Protein AF-A0A946YI35-F1 (afdb_monomer)

Nearest PDB structures (foldseek):
  1byp-assembly1_A  TM=9.015E-01  e=1.834E-10  Silene latifolia subsp. alba
  1iuz-assembly1_A  TM=8.888E-01  e=4.839E-10  Ulva pertusa
  1oow-assembly1_A  TM=8.695E-01  e=1.837E-09  Spinacia oleracea
  1bxv-assembly1_A  TM=7.968E-01  e=5.463E-10  Synechococcus elongatus PCC 7942 = FACHB-805
  5fc9-assembly1_D  TM=7.863E-01  e=1.534E-08  Nitrosopumilus maritimus SCM1

Secondary struct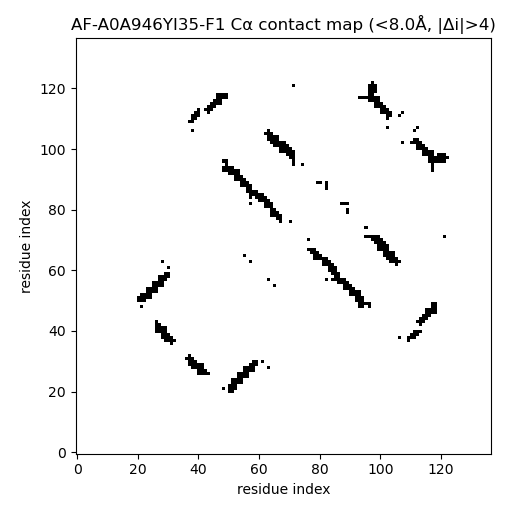ure (DSSP, 8-state):
-----------------------EEEEEEEE-TTSSS-EEEESSEEEE-TTEEEEEEE-SSS-B--EEEE--TTPPP-BPPPB-STT-EEEEEE-S-EEEEEE-STTGGGT-EEEEEESSPP---------------

Foldseek 3Di:
DDDDDDDPDPPDPPPPDPDDDAEEAEWEFAQDPVDPQRTEIVVLEEEEEAFYKYKYFYAAQAKWKKWWPDDDPPDDTDIDDIQRHHGGMDMDHHHDFAKIKIATVVCVVSVHIGIYGYPDHDDDPPDDDDDPPDDDD

Mean predicted aligned error: 10.59 Å

Structure (mmCIF, N/CA/C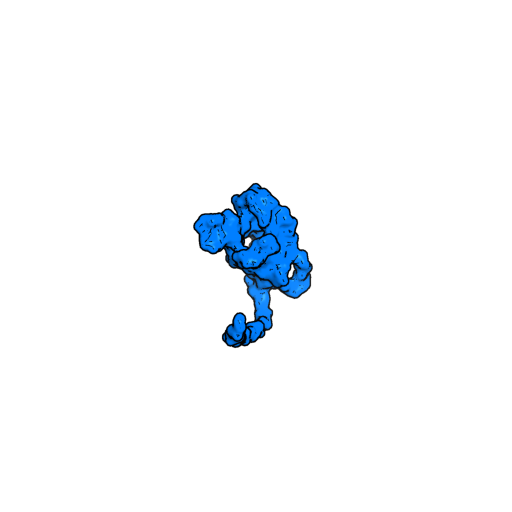/O backbone):
data_AF-A0A946YI35-F1
#
_entry.id   AF-A0A946YI35-F1
#
loop_
_atom_site.group_PDB
_atom_site.id
_atom_site.type_symbol
_atom_site.label_atom_id
_atom_site.label_alt_id
_atom_site.label_comp_id
_atom_site.label_asym_id
_atom_site.label_entity_id
_atom_site.label_seq_id
_atom_site.pdbx_PDB_ins_code
_atom_site.Cartn_x
_atom_site.Cartn_y
_atom_site.Cartn_z
_atom_site.occupancy
_atom_site.B_iso_or_equiv
_atom_site.auth_seq_id
_atom_site.auth_comp_id
_atom_site.auth_asym_id
_atom_site.auth_atom_id
_atom_site.pdbx_PDB_model_num
ATOM 1 N N . MET A 1 1 ? -10.845 -10.646 78.658 1.00 51.28 1 MET A N 1
ATOM 2 C CA . MET A 1 1 ? -9.984 -10.679 77.458 1.00 51.28 1 MET A CA 1
ATOM 3 C C . MET A 1 1 ? -10.856 -11.001 76.258 1.00 51.28 1 MET A C 1
ATOM 5 O O . MET A 1 1 ? -11.391 -12.095 76.250 1.00 51.28 1 MET A O 1
ATOM 9 N N . LEU A 1 2 ? -11.023 -10.084 75.298 1.00 44.41 2 LEU A N 1
ATOM 10 C CA . LEU A 1 2 ? -11.191 -10.431 73.879 1.00 44.41 2 LEU A CA 1
ATOM 11 C C . LEU A 1 2 ? -11.033 -9.157 73.035 1.00 44.41 2 LEU A C 1
ATOM 13 O O . LEU A 1 2 ? -11.867 -8.259 73.095 1.00 44.41 2 LEU A O 1
ATOM 17 N N . LYS A 1 3 ? -9.921 -9.049 72.304 1.00 44.09 3 LYS A N 1
ATOM 18 C CA . LYS A 1 3 ? -9.726 -8.027 71.271 1.00 44.09 3 LYS A CA 1
ATOM 19 C C . LYS A 1 3 ? -10.358 -8.575 69.991 1.00 44.09 3 LYS A C 1
ATOM 21 O O . LYS A 1 3 ? -9.845 -9.544 69.442 1.00 44.09 3 LYS A O 1
ATOM 26 N N . ALA A 1 4 ? -11.474 -8.002 69.551 1.00 44.59 4 ALA A N 1
ATOM 27 C CA . ALA A 1 4 ? -12.055 -8.321 68.252 1.00 44.59 4 ALA A CA 1
ATOM 28 C C . ALA A 1 4 ? -11.343 -7.482 67.184 1.00 44.59 4 ALA A C 1
ATOM 30 O O . ALA A 1 4 ? -11.618 -6.295 67.021 1.00 44.59 4 ALA A O 1
ATOM 31 N N . THR A 1 5 ? -10.381 -8.089 66.497 1.00 52.72 5 THR A N 1
ATOM 32 C CA . THR A 1 5 ? -9.727 -7.486 65.335 1.00 52.72 5 THR A CA 1
ATOM 33 C C . THR A 1 5 ? -10.541 -7.847 64.097 1.00 52.72 5 THR A C 1
ATOM 35 O O . THR A 1 5 ? -10.527 -8.992 63.655 1.00 52.72 5 THR A O 1
ATOM 38 N N . PHE A 1 6 ? -11.274 -6.876 63.551 1.00 53.62 6 PHE A N 1
ATOM 39 C CA . PHE A 1 6 ? -11.892 -6.996 62.233 1.00 53.62 6 PHE A CA 1
ATOM 40 C C . PHE A 1 6 ? -10.801 -6.877 61.161 1.00 53.62 6 PHE A C 1
ATOM 42 O O . PHE A 1 6 ? -10.208 -5.815 60.984 1.00 53.62 6 PHE A O 1
ATOM 49 N N . LEU A 1 7 ? -10.531 -7.973 60.453 1.00 53.28 7 LEU A N 1
ATOM 50 C CA . LEU A 1 7 ? -9.776 -7.960 59.203 1.00 53.28 7 LEU A CA 1
ATOM 51 C C . LEU A 1 7 ? -10.712 -7.489 58.082 1.00 53.28 7 LEU A C 1
ATOM 53 O O . LEU A 1 7 ? -11.563 -8.249 57.621 1.00 53.28 7 LEU A O 1
ATOM 57 N N . LEU A 1 8 ? -10.560 -6.238 57.639 1.00 56.69 8 LEU A N 1
ATOM 58 C CA . LEU A 1 8 ? -11.094 -5.801 56.348 1.00 56.69 8 LEU A CA 1
ATOM 59 C C . LEU A 1 8 ? -10.274 -6.488 55.248 1.00 56.69 8 LEU A C 1
ATOM 61 O O . LEU A 1 8 ? -9.141 -6.100 54.974 1.00 56.69 8 LEU A O 1
ATOM 65 N N . SER A 1 9 ? -10.840 -7.524 54.631 1.00 55.97 9 SER A N 1
ATOM 66 C CA . SER A 1 9 ? -10.303 -8.096 53.399 1.00 55.97 9 SER A CA 1
ATOM 67 C C . SER A 1 9 ? -10.705 -7.187 52.240 1.00 55.97 9 SER A C 1
ATOM 69 O O . SER A 1 9 ? -11.855 -7.175 51.806 1.00 55.97 9 SER A O 1
ATOM 71 N N . THR A 1 10 ? -9.768 -6.373 51.764 1.00 60.22 10 THR A N 1
ATOM 72 C CA . THR A 1 10 ? -9.913 -5.665 50.494 1.00 60.22 10 THR A CA 1
ATOM 73 C C . THR A 1 10 ? -9.781 -6.685 49.370 1.00 60.22 10 THR A C 1
ATOM 75 O O . THR A 1 10 ? -8.681 -7.148 49.071 1.00 60.22 10 THR A O 1
ATOM 78 N N . ILE A 1 11 ? -10.901 -7.046 48.749 1.00 64.56 11 ILE A N 1
ATOM 79 C CA . ILE A 1 11 ? -10.908 -7.740 47.462 1.00 64.56 11 ILE A CA 1
ATOM 80 C C . ILE A 1 11 ? -10.324 -6.762 46.436 1.00 64.56 11 ILE A C 1
ATOM 82 O O . ILE A 1 11 ? -10.964 -5.781 46.064 1.00 64.56 11 ILE A O 1
ATOM 86 N N . GLY A 1 12 ? -9.074 -6.987 46.034 1.00 61.09 12 GLY A N 1
ATOM 87 C CA . GLY A 1 12 ? -8.435 -6.234 44.961 1.00 61.09 12 GLY A CA 1
ATOM 88 C C . GLY A 1 12 ? -9.109 -6.561 43.632 1.00 61.09 12 GLY A C 1
ATOM 89 O O . GLY A 1 12 ? -8.969 -7.669 43.121 1.00 61.09 12 GLY A O 1
ATOM 90 N N . PHE A 1 13 ? -9.853 -5.606 43.079 1.00 65.88 13 PHE A N 1
ATOM 91 C CA . PHE A 1 13 ? -10.401 -5.690 41.729 1.00 65.88 13 PHE A CA 1
ATOM 92 C C . PHE A 1 13 ? -9.249 -5.489 40.734 1.00 65.88 13 PHE A C 1
ATOM 94 O O . PHE A 1 13 ? -8.783 -4.371 40.518 1.00 65.88 13 PHE A O 1
ATOM 101 N N . LEU A 1 14 ? -8.723 -6.588 40.194 1.00 67.81 14 LEU A N 1
ATOM 102 C CA . LEU A 1 14 ? -7.612 -6.574 39.247 1.00 67.81 14 LEU A CA 1
ATOM 103 C C . LEU A 1 14 ? -8.167 -6.221 37.859 1.00 67.81 14 LEU A C 1
ATOM 105 O O . LEU A 1 14 ? -8.632 -7.086 37.122 1.00 67.81 14 LEU A O 1
ATOM 109 N N . VAL A 1 15 ? -8.183 -4.927 37.528 1.00 67.31 15 VAL A N 1
ATOM 110 C CA . VAL A 1 15 ? -8.562 -4.447 36.192 1.00 67.31 15 VAL A CA 1
ATOM 111 C C . VAL A 1 15 ? -7.438 -4.814 35.227 1.00 67.31 15 VAL A C 1
ATOM 113 O O . VAL A 1 15 ? -6.392 -4.167 35.198 1.00 67.31 15 VAL A O 1
ATOM 116 N N . PHE A 1 16 ? -7.637 -5.875 34.450 1.00 66.75 16 PHE A N 1
ATOM 117 C CA . PHE A 1 16 ? -6.746 -6.218 33.348 1.00 66.75 16 PHE A CA 1
ATOM 118 C C . PHE A 1 16 ? -7.056 -5.270 32.186 1.00 66.75 16 PHE A C 1
ATOM 120 O O . PHE A 1 16 ? -8.011 -5.472 31.438 1.00 66.75 16 PHE A O 1
ATOM 127 N N . VAL A 1 17 ? -6.301 -4.177 32.084 1.00 65.19 17 VAL A N 1
ATOM 128 C CA . VAL A 1 17 ? -6.453 -3.234 30.974 1.00 65.19 17 VAL A CA 1
ATOM 129 C C . VAL A 1 17 ? -5.947 -3.924 29.708 1.00 65.19 17 VAL A C 1
ATOM 131 O O . VAL A 1 17 ? -4.753 -4.200 29.577 1.00 65.19 17 VAL A O 1
ATOM 134 N N . MET A 1 18 ? -6.855 -4.226 28.779 1.00 61.94 18 MET A N 1
ATOM 135 C CA . MET A 1 18 ? -6.488 -4.624 27.422 1.00 61.94 18 MET A CA 1
ATOM 136 C C . MET A 1 18 ? -5.903 -3.395 26.726 1.00 61.94 18 MET A C 1
ATOM 138 O O . MET A 1 18 ? -6.629 -2.569 26.184 1.00 61.94 18 MET A O 1
ATOM 142 N N . GLN A 1 19 ? -4.583 -3.238 26.799 1.00 58.84 19 GLN A N 1
ATOM 143 C CA . GLN A 1 19 ? -3.887 -2.215 26.030 1.00 58.84 19 GLN A CA 1
ATOM 144 C C . GLN A 1 19 ? -3.962 -2.589 24.549 1.00 58.84 19 GLN A C 1
ATOM 146 O O . GLN A 1 19 ? -3.255 -3.497 24.106 1.00 58.84 19 GLN A O 1
ATOM 151 N N . ALA A 1 20 ? -4.813 -1.889 23.798 1.00 67.31 20 ALA A N 1
ATOM 152 C CA . ALA A 1 20 ? -4.717 -1.859 22.346 1.00 67.31 20 ALA A CA 1
ATOM 153 C C . ALA A 1 20 ? -3.346 -1.272 21.976 1.00 67.31 20 ALA A C 1
ATOM 155 O O . ALA A 1 20 ? -2.949 -0.224 22.490 1.00 67.31 20 ALA A O 1
ATOM 156 N N . ARG A 1 21 ? -2.594 -1.995 21.147 1.00 75.50 21 ARG A N 1
ATOM 157 C CA . ARG A 1 21 ? -1.267 -1.594 20.672 1.00 75.50 21 ARG A CA 1
ATOM 158 C C . ARG A 1 21 ? -1.446 -1.218 19.212 1.00 75.50 21 ARG A C 1
ATOM 160 O O . ARG A 1 21 ? -1.963 -2.044 18.478 1.00 75.50 21 ARG A O 1
ATOM 167 N N . ALA A 1 22 ? -1.039 -0.016 18.825 1.00 87.75 22 ALA A N 1
ATOM 168 C CA . ALA A 1 22 ? -0.848 0.303 17.418 1.00 87.75 22 ALA A CA 1
ATOM 169 C C . ALA A 1 22 ? 0.505 -0.282 16.999 1.00 87.75 22 ALA A C 1
ATOM 171 O O . ALA A 1 22 ? 1.548 0.153 17.496 1.00 87.75 22 ALA A O 1
ATOM 172 N N . GLU A 1 23 ? 0.487 -1.304 16.154 1.00 95.12 23 GLU A N 1
ATOM 173 C CA . GLU A 1 23 ? 1.676 -1.908 15.560 1.00 95.12 23 GLU A CA 1
ATOM 174 C C . GLU A 1 23 ? 1.914 -1.342 14.153 1.00 95.12 23 GLU A C 1
ATOM 176 O O . GLU A 1 23 ? 1.023 -0.772 13.519 1.00 95.12 23 GLU A O 1
ATOM 181 N N . THR A 1 24 ? 3.156 -1.432 13.677 1.00 97.69 24 THR A N 1
ATOM 182 C CA . THR A 1 24 ? 3.510 -1.075 12.301 1.00 97.69 24 THR A CA 1
ATOM 183 C C . THR A 1 24 ? 3.938 -2.322 11.551 1.00 97.69 24 THR A C 1
ATOM 185 O O . THR A 1 24 ? 4.876 -3.003 11.960 1.00 97.69 24 THR A O 1
ATOM 188 N N . PHE A 1 25 ? 3.277 -2.576 10.430 1.00 98.50 25 PHE A N 1
ATOM 189 C CA . PHE A 1 25 ? 3.580 -3.664 9.510 1.00 98.50 25 PHE A CA 1
ATOM 190 C C . PHE A 1 25 ? 4.195 -3.103 8.236 1.00 98.50 25 PHE A C 1
ATOM 192 O O . PHE A 1 25 ? 3.901 -1.972 7.848 1.00 98.50 25 PHE A O 1
ATOM 199 N N . THR A 1 26 ? 5.009 -3.907 7.559 1.00 98.75 26 THR A N 1
ATOM 200 C CA . THR A 1 26 ? 5.595 -3.534 6.269 1.00 98.75 26 THR A CA 1
ATOM 201 C C . THR A 1 26 ? 5.060 -4.432 5.165 1.00 98.75 26 THR A C 1
ATOM 203 O O . THR A 1 2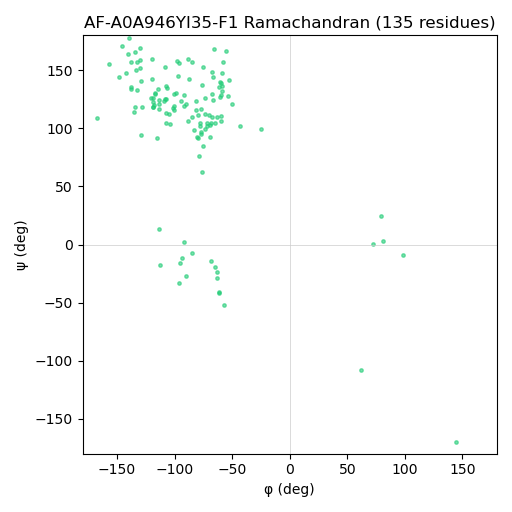6 ? 5.047 -5.654 5.311 1.00 98.75 26 THR A O 1
ATOM 206 N N . VAL A 1 27 ? 4.661 -3.817 4.055 1.00 98.88 27 VAL A N 1
ATOM 207 C CA . VAL A 1 27 ? 4.401 -4.475 2.775 1.00 98.88 27 VAL A CA 1
ATOM 208 C C . VAL A 1 27 ? 5.443 -3.979 1.779 1.00 98.88 27 VAL A C 1
ATOM 210 O O . VAL A 1 27 ? 5.509 -2.796 1.459 1.00 98.88 27 VAL A O 1
ATOM 213 N N . ASN A 1 28 ? 6.276 -4.880 1.284 1.00 98.81 28 ASN A N 1
ATOM 214 C CA . ASN A 1 28 ? 7.239 -4.585 0.237 1.00 98.81 28 ASN A CA 1
ATOM 215 C C . ASN A 1 28 ? 6.522 -4.498 -1.113 1.00 98.81 28 ASN A C 1
ATOM 217 O O . ASN A 1 28 ? 5.686 -5.342 -1.423 1.00 98.81 28 ASN A O 1
ATOM 221 N N . MET A 1 29 ? 6.875 -3.513 -1.926 1.00 98.81 29 MET A N 1
ATOM 222 C CA . MET A 1 29 ? 6.534 -3.436 -3.343 1.00 98.81 29 MET A CA 1
ATOM 223 C C . MET A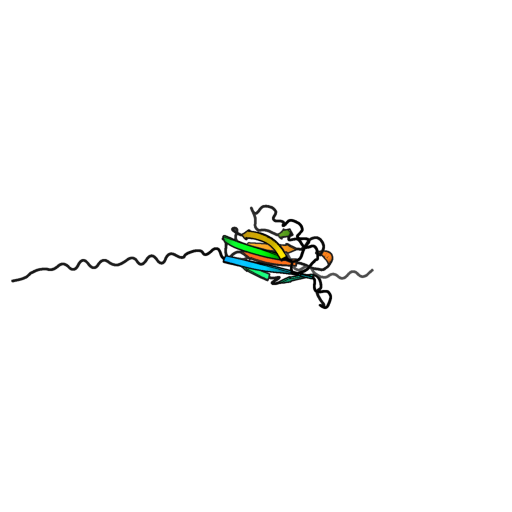 1 29 ? 7.771 -3.889 -4.109 1.00 98.81 29 MET A C 1
ATOM 225 O O . MET A 1 29 ? 8.835 -3.282 -3.965 1.00 98.81 29 MET A O 1
ATOM 229 N N . VAL A 1 30 ? 7.648 -5.006 -4.822 1.00 98.62 30 VAL A N 1
ATOM 230 C CA . VAL A 1 30 ? 8.778 -5.721 -5.411 1.00 98.62 30 VAL A CA 1
ATOM 231 C C . VAL A 1 30 ? 8.660 -5.740 -6.929 1.00 98.62 30 VAL A C 1
ATOM 233 O O . VAL A 1 30 ? 7.633 -6.152 -7.471 1.00 98.62 30 VAL A O 1
ATOM 236 N N . THR A 1 31 ? 9.749 -5.342 -7.580 1.00 98.50 31 THR A N 1
ATOM 237 C CA . THR A 1 31 ? 10.065 -5.628 -8.979 1.00 98.50 31 THR A CA 1
ATOM 238 C C . THR A 1 31 ? 11.190 -6.667 -9.020 1.00 98.50 31 THR A C 1
ATOM 240 O O . THR A 1 31 ? 12.318 -6.376 -8.618 1.00 98.50 31 THR A O 1
ATOM 243 N N . ASP A 1 32 ? 10.900 -7.876 -9.503 1.00 97.38 32 ASP A N 1
ATOM 244 C CA . ASP A 1 32 ? 11.860 -8.976 -9.665 1.00 97.38 32 ASP A CA 1
ATOM 245 C C . ASP A 1 32 ? 11.785 -9.563 -11.083 1.00 97.38 32 ASP A C 1
ATOM 247 O O . ASP A 1 32 ? 10.986 -10.453 -11.380 1.00 97.38 32 ASP A O 1
ATOM 251 N N . ILE A 1 33 ? 12.647 -9.058 -11.966 1.00 96.38 33 ILE A N 1
ATOM 252 C CA . ILE A 1 33 ? 12.681 -9.414 -13.392 1.00 96.38 33 ILE A CA 1
ATOM 253 C C . ILE A 1 33 ? 13.134 -10.853 -13.675 1.00 96.38 33 ILE A C 1
ATOM 255 O O . ILE A 1 33 ? 12.986 -11.315 -14.805 1.00 96.38 33 ILE A O 1
ATOM 259 N N . GLU A 1 34 ? 13.710 -11.546 -12.691 1.00 96.12 34 GLU A N 1
ATOM 260 C CA . GLU A 1 34 ? 14.155 -12.937 -12.840 1.00 96.12 34 GLU A CA 1
ATOM 261 C C . GLU A 1 34 ? 13.082 -13.936 -12.382 1.00 96.12 34 GLU A C 1
ATOM 263 O O . GLU A 1 34 ? 13.189 -15.135 -12.648 1.00 96.12 34 GLU A O 1
ATOM 268 N N . SER A 1 35 ? 12.032 -13.449 -11.718 1.00 94.06 35 SER A N 1
ATOM 269 C CA . SER A 1 35 ? 10.928 -14.263 -11.221 1.00 94.06 35 SER A CA 1
ATOM 270 C C . SER A 1 35 ? 9.803 -14.445 -12.248 1.00 94.06 35 SER A C 1
ATOM 272 O O . SER A 1 35 ? 9.618 -13.650 -13.169 1.00 94.06 35 SER A O 1
ATOM 274 N N . GLU A 1 36 ? 8.978 -15.479 -12.052 1.00 92.94 36 GLU A N 1
ATOM 275 C CA . GLU A 1 36 ? 7.754 -15.680 -12.845 1.00 92.94 36 GLU A CA 1
ATOM 276 C C . GLU A 1 36 ? 6.733 -14.548 -12.643 1.00 92.94 36 GLU A C 1
ATOM 278 O O . GLU A 1 36 ? 5.949 -14.243 -13.543 1.00 92.94 36 GLU A O 1
ATOM 283 N N . LYS A 1 37 ? 6.738 -13.918 -11.461 1.00 95.69 37 LYS A N 1
ATOM 284 C CA . LYS A 1 37 ? 5.854 -12.807 -11.111 1.00 95.69 37 LYS A CA 1
ATOM 285 C C . LYS A 1 37 ? 6.683 -11.551 -10.882 1.00 95.69 37 LYS A C 1
ATOM 287 O O . LYS A 1 37 ? 7.068 -11.269 -9.759 1.00 95.69 37 LYS A O 1
ATOM 292 N N . ILE A 1 38 ? 6.872 -10.770 -11.942 1.00 97.75 38 ILE A N 1
ATOM 293 C CA . ILE A 1 38 ? 7.762 -9.601 -11.922 1.00 97.75 38 ILE A CA 1
ATOM 294 C C . ILE A 1 38 ? 7.326 -8.540 -10.906 1.00 97.75 38 ILE A C 1
ATOM 296 O O . ILE A 1 38 ? 8.171 -8.000 -10.205 1.00 97.75 38 ILE A O 1
ATOM 300 N N . TYR A 1 39 ? 6.026 -8.257 -10.802 1.00 98.50 39 TYR A N 1
ATOM 301 C CA . TYR A 1 39 ? 5.494 -7.173 -9.971 1.00 98.50 39 TYR A CA 1
ATOM 302 C C . TYR A 1 39 ? 4.567 -7.711 -8.884 1.00 98.50 39 TYR A C 1
ATOM 304 O O . TYR A 1 39 ? 3.529 -8.318 -9.177 1.00 98.50 39 TYR A O 1
ATOM 312 N N . PHE A 1 40 ? 4.913 -7.506 -7.613 1.00 98.69 40 PHE A N 1
ATOM 313 C CA . PHE A 1 40 ? 4.104 -8.013 -6.506 1.00 98.69 40 PHE A CA 1
ATOM 314 C C . PHE A 1 40 ? 4.294 -7.260 -5.195 1.00 98.69 40 PHE A C 1
ATOM 316 O O . PHE A 1 40 ? 5.329 -6.662 -4.925 1.00 98.69 40 PHE A O 1
ATOM 323 N N . PHE A 1 41 ? 3.261 -7.335 -4.357 1.00 98.81 41 PHE A N 1
ATOM 324 C CA . PHE A 1 41 ? 3.348 -6.967 -2.951 1.00 98.81 41 PHE A CA 1
ATOM 325 C C . PHE A 1 41 ? 3.812 -8.168 -2.116 1.00 98.81 41 PHE A C 1
ATOM 327 O O . PHE A 1 41 ? 3.380 -9.293 -2.372 1.00 98.81 41 PHE A O 1
ATOM 334 N N . GLU A 1 42 ? 4.638 -7.940 -1.096 1.00 98.56 42 GLU A N 1
ATOM 335 C CA . GLU A 1 42 ? 5.096 -8.968 -0.158 1.00 98.56 42 GLU A CA 1
ATOM 336 C C . GLU A 1 42 ? 5.034 -8.467 1.304 1.00 98.56 42 GLU A C 1
ATOM 338 O O . GLU A 1 42 ? 5.790 -7.571 1.675 1.00 98.56 42 GLU A O 1
ATOM 343 N N . PRO A 1 43 ? 4.168 -9.038 2.160 1.00 98.69 43 PRO A N 1
ATOM 344 C CA . PRO A 1 43 ? 3.137 -10.010 1.807 1.00 98.69 43 PRO A CA 1
ATOM 345 C C . PRO A 1 43 ? 2.044 -9.373 0.929 1.00 98.69 43 PRO A C 1
ATOM 347 O O . PRO A 1 43 ? 1.708 -8.202 1.085 1.00 98.69 43 PRO A O 1
ATOM 350 N N . ASN A 1 44 ? 1.436 -10.157 0.035 1.00 97.81 44 ASN A N 1
ATOM 351 C CA . ASN A 1 44 ? 0.254 -9.726 -0.727 1.00 97.81 44 ASN A CA 1
ATOM 352 C C . ASN A 1 44 ? -1.066 -9.946 0.034 1.00 97.81 44 ASN A C 1
ATOM 354 O O . ASN A 1 44 ? -2.122 -9.535 -0.441 1.00 97.81 44 ASN A O 1
ATOM 358 N N . HIS A 1 45 ? -1.020 -10.607 1.191 1.00 98.31 45 HIS A N 1
ATOM 359 C CA . HIS A 1 45 ? -2.145 -10.779 2.098 1.00 98.31 45 HIS A CA 1
ATOM 360 C C . HIS A 1 45 ? -1.691 -10.492 3.527 1.00 98.31 45 HIS A C 1
ATOM 362 O O . HIS A 1 45 ? -0.823 -11.189 4.053 1.00 98.31 45 HIS A O 1
ATOM 368 N N . LEU A 1 46 ? -2.283 -9.481 4.156 1.00 98.31 46 LEU A N 1
ATOM 369 C CA . LEU A 1 46 ? -1.914 -9.037 5.495 1.00 98.31 46 LEU A CA 1
ATOM 370 C C . LEU A 1 46 ? -3.159 -8.934 6.380 1.00 98.31 46 LEU A C 1
ATOM 372 O O . LEU A 1 46 ? -4.216 -8.496 5.932 1.00 98.31 46 LEU A O 1
ATOM 376 N N . VAL A 1 47 ? -3.031 -9.333 7.644 1.00 97.81 47 VAL A N 1
ATOM 377 C CA . VAL A 1 47 ? -4.073 -9.159 8.662 1.00 97.81 47 VAL A CA 1
ATOM 378 C C . VAL A 1 47 ? -3.509 -8.274 9.763 1.00 97.81 47 VAL A C 1
ATOM 380 O O . VAL A 1 47 ? -2.459 -8.588 10.317 1.00 97.81 47 VAL A O 1
ATOM 383 N N . VAL A 1 48 ? -4.211 -7.190 10.072 1.00 97.38 48 VAL A N 1
ATOM 384 C CA . VAL A 1 48 ? -3.855 -6.212 11.109 1.00 97.38 48 VAL A CA 1
ATOM 385 C C . VAL A 1 48 ? -5.058 -5.949 12.013 1.00 97.38 48 VAL A C 1
ATOM 387 O O . VAL A 1 48 ? -6.171 -6.386 11.722 1.00 97.38 48 VAL A O 1
ATOM 390 N N . GLN A 1 49 ? -4.859 -5.259 13.128 1.00 96.50 49 GLN A N 1
ATOM 391 C CA . GLN A 1 49 ? -5.927 -4.798 14.010 1.00 96.50 49 GLN A CA 1
ATOM 392 C C . GLN A 1 49 ? -6.309 -3.340 13.712 1.00 96.50 49 GLN A C 1
ATOM 394 O O . GLN A 1 49 ? -5.495 -2.573 13.193 1.00 96.50 49 GLN A O 1
ATOM 399 N N . PRO A 1 50 ? -7.538 -2.915 14.058 1.00 96.31 50 PRO A N 1
ATOM 400 C CA . PRO A 1 50 ? -7.894 -1.502 14.033 1.00 96.31 50 PRO A CA 1
ATOM 401 C C . PRO A 1 50 ? -6.913 -0.656 14.856 1.00 96.31 50 PRO A C 1
ATOM 403 O O . PRO A 1 50 ? -6.673 -0.931 16.032 1.00 96.31 50 PRO A O 1
ATOM 406 N N . GLY A 1 51 ? -6.383 0.397 14.241 1.00 96.44 51 GLY A N 1
ATOM 407 C CA . GLY A 1 51 ? -5.367 1.284 14.806 1.00 96.44 51 GLY A CA 1
ATOM 408 C C . GLY A 1 51 ? -3.937 0.969 14.362 1.00 96.44 51 GLY A C 1
ATOM 409 O O . GLY A 1 51 ? -3.048 1.780 14.623 1.00 96.44 51 GLY A O 1
ATOM 410 N N . ASP A 1 52 ? -3.706 -0.148 13.671 1.00 98.06 52 ASP A N 1
ATOM 411 C CA . ASP A 1 52 ? -2.390 -0.484 13.132 1.00 98.06 52 ASP A CA 1
ATOM 412 C C . ASP A 1 52 ? -2.046 0.349 11.895 1.00 98.06 52 ASP A C 1
ATOM 414 O O . ASP A 1 52 ? -2.911 0.804 11.140 1.00 98.06 52 ASP A O 1
ATOM 418 N N . THR A 1 53 ? -0.746 0.536 11.677 1.00 98.50 53 THR A N 1
ATOM 419 C CA . THR A 1 53 ? -0.196 1.216 10.503 1.00 98.50 53 THR A CA 1
ATOM 420 C C . THR A 1 53 ? 0.434 0.210 9.553 1.00 98.50 53 THR A C 1
ATOM 422 O O . THR A 1 53 ? 1.210 -0.644 9.974 1.00 98.50 53 THR A O 1
ATOM 425 N N . VAL A 1 54 ? 0.151 0.332 8.258 1.00 98.81 54 VAL A N 1
ATOM 426 C CA . VAL A 1 54 ? 0.864 -0.410 7.211 1.00 98.81 54 VAL A CA 1
ATOM 427 C C . VAL A 1 54 ? 1.751 0.556 6.445 1.00 98.81 54 VAL A C 1
ATOM 429 O O . VAL A 1 54 ? 1.273 1.563 5.927 1.00 98.81 54 VAL A O 1
ATOM 432 N N . THR A 1 55 ? 3.038 0.237 6.380 1.00 98.88 55 THR A N 1
ATOM 433 C CA . THR A 1 55 ? 4.041 0.932 5.576 1.00 98.88 55 THR A CA 1
ATOM 434 C C . THR A 1 55 ? 4.305 0.138 4.311 1.00 98.88 55 THR A C 1
ATOM 436 O O . THR A 1 55 ? 4.766 -0.999 4.362 1.00 98.88 55 THR A O 1
ATOM 439 N N . PHE A 1 56 ? 4.043 0.752 3.170 1.00 98.88 56 PHE A N 1
ATOM 440 C CA . PHE A 1 56 ? 4.398 0.229 1.865 1.00 98.88 56 PHE A CA 1
ATOM 441 C C . PHE A 1 56 ? 5.790 0.733 1.504 1.00 98.88 56 PHE A C 1
ATOM 443 O O . PHE A 1 56 ? 6.023 1.940 1.492 1.00 98.88 56 PHE A O 1
ATOM 450 N N . LEU A 1 57 ? 6.719 -0.190 1.269 1.00 98.88 57 LEU A N 1
ATOM 451 C CA . LEU A 1 57 ? 8.130 0.086 1.011 1.00 98.88 57 LEU A CA 1
ATOM 452 C C . LEU A 1 57 ? 8.480 -0.306 -0.418 1.00 98.88 57 LEU A C 1
ATOM 454 O O . LEU A 1 57 ? 8.387 -1.481 -0.768 1.00 98.88 57 LEU A O 1
ATOM 458 N N . ASN A 1 58 ? 8.953 0.647 -1.215 1.00 98.81 58 ASN A N 1
ATOM 459 C CA . ASN A 1 58 ? 9.515 0.340 -2.521 1.00 98.81 58 ASN A CA 1
ATOM 460 C C . ASN A 1 58 ? 10.895 -0.308 -2.367 1.00 98.81 58 ASN A C 1
ATOM 462 O O . ASN A 1 58 ? 11.771 0.227 -1.683 1.00 98.81 58 ASN A O 1
ATOM 466 N N . ARG A 1 59 ? 11.100 -1.484 -2.963 1.00 98.50 59 ARG A N 1
ATOM 467 C CA . ARG A 1 59 ? 12.357 -2.232 -2.838 1.00 98.50 59 ARG A CA 1
ATOM 468 C C . ARG A 1 59 ? 13.330 -1.985 -3.991 1.00 98.50 59 ARG A C 1
ATOM 470 O O . ARG A 1 59 ? 14.505 -2.313 -3.824 1.00 98.50 59 ARG A O 1
ATOM 477 N N . GLN A 1 60 ? 12.882 -1.420 -5.112 1.00 98.00 60 GLN A N 1
ATOM 478 C CA . GLN A 1 60 ? 13.690 -1.243 -6.322 1.00 98.00 60 GLN A CA 1
ATOM 479 C C . GLN A 1 60 ? 13.547 0.165 -6.914 1.00 98.00 60 GLN A C 1
ATOM 481 O O . GLN A 1 60 ? 12.650 0.916 -6.549 1.00 98.00 60 GLN A O 1
ATOM 486 N N . GLU A 1 61 ? 14.454 0.510 -7.832 1.00 96.81 61 GLU A N 1
ATOM 487 C CA . GLU A 1 61 ? 14.397 1.734 -8.647 1.00 96.81 61 GLU A CA 1
ATOM 488 C C . GLU A 1 61 ? 13.363 1.577 -9.768 1.00 96.81 61 GLU A C 1
ATOM 490 O O . GLU A 1 61 ? 13.692 1.515 -10.953 1.00 96.81 61 GLU A O 1
ATOM 495 N N . ASP A 1 62 ? 12.111 1.403 -9.367 1.00 97.06 62 ASP A N 1
ATOM 496 C CA . ASP A 1 62 ? 10.975 1.222 -10.254 1.00 97.06 62 ASP A CA 1
ATOM 497 C C . ASP A 1 62 ? 9.721 1.809 -9.611 1.00 97.06 62 ASP A C 1
ATOM 499 O O . ASP A 1 62 ? 9.560 1.760 -8.394 1.00 97.06 62 ASP A O 1
ATOM 503 N N . SER A 1 63 ? 8.839 2.397 -10.414 1.00 98.00 63 SER A N 1
ATOM 504 C CA . SER A 1 63 ? 7.747 3.215 -9.884 1.00 98.00 63 SER A CA 1
ATOM 505 C C . SER A 1 63 ? 6.573 2.365 -9.413 1.00 98.00 63 SER A C 1
ATOM 507 O O . SER A 1 63 ? 5.972 1.628 -10.195 1.00 98.00 63 SER A O 1
ATOM 509 N N . HIS A 1 64 ? 6.186 2.529 -8.148 1.00 98.75 64 HIS A N 1
ATOM 510 C CA . HIS A 1 64 ? 5.035 1.848 -7.557 1.00 98.75 64 HIS A CA 1
ATOM 511 C C . HIS A 1 64 ? 4.111 2.817 -6.834 1.00 98.75 64 HIS A C 1
ATOM 513 O O . HIS A 1 64 ? 4.541 3.826 -6.284 1.00 98.75 64 HIS A O 1
ATOM 519 N N . ASN A 1 65 ? 2.828 2.485 -6.772 1.00 98.75 65 ASN A N 1
ATOM 520 C CA . ASN A 1 65 ? 1.898 3.121 -5.851 1.00 98.75 65 ASN A CA 1
ATOM 521 C C . ASN A 1 65 ? 0.948 2.081 -5.251 1.00 98.75 65 ASN A C 1
ATOM 523 O O . ASN A 1 65 ? 0.997 0.892 -5.573 1.00 98.75 65 ASN A O 1
ATOM 527 N N . VAL A 1 66 ? 0.080 2.542 -4.361 1.00 98.75 66 VAL A N 1
ATOM 528 C CA . VAL A 1 66 ? -0.960 1.732 -3.739 1.00 98.75 66 VAL A CA 1
ATOM 529 C C . VAL A 1 66 ? -2.276 2.458 -3.916 1.00 98.75 66 VAL A C 1
ATOM 531 O O . VAL A 1 66 ? -2.439 3.564 -3.414 1.00 98.75 66 VAL A O 1
ATOM 534 N N . VAL A 1 67 ? -3.216 1.833 -4.614 1.00 98.75 67 VAL A N 1
ATOM 535 C CA . VAL A 1 67 ? -4.580 2.335 -4.788 1.00 98.75 67 VAL A CA 1
ATOM 536 C C . VAL A 1 67 ? -5.532 1.315 -4.187 1.00 98.75 67 VAL A C 1
ATOM 538 O O . VAL A 1 67 ? -5.577 0.167 -4.633 1.00 98.75 67 VAL A O 1
ATOM 541 N N . PHE A 1 68 ? -6.283 1.715 -3.162 1.00 98.44 68 PHE A N 1
ATOM 542 C CA . PHE A 1 68 ? -7.315 0.870 -2.571 1.00 98.44 68 PHE A CA 1
ATOM 543 C C . PHE A 1 68 ? -8.593 0.950 -3.406 1.00 98.44 68 PHE A C 1
ATOM 545 O O . PHE A 1 68 ? -9.225 1.996 -3.513 1.00 98.44 68 PHE A O 1
ATOM 552 N N . GLU A 1 69 ? -8.974 -0.177 -3.999 1.00 95.12 69 GLU A N 1
ATOM 553 C CA . GLU A 1 69 ? -10.091 -0.280 -4.942 1.00 95.12 69 GLU A CA 1
ATOM 554 C C . GLU A 1 69 ? -11.388 -0.733 -4.260 1.00 95.12 69 GLU A C 1
ATOM 556 O O . GLU A 1 69 ? -12.482 -0.299 -4.618 1.00 95.12 69 GLU A O 1
ATOM 561 N N . ARG A 1 70 ? -11.272 -1.581 -3.231 1.00 95.56 70 ARG A N 1
ATOM 562 C CA . ARG A 1 70 ? -12.375 -1.922 -2.327 1.00 95.56 70 ARG A CA 1
ATOM 563 C C . ARG A 1 70 ? -11.973 -1.544 -0.918 1.00 95.56 70 ARG A C 1
ATOM 565 O O . ARG A 1 70 ? -10.945 -2.011 -0.433 1.00 95.56 70 ARG A O 1
ATOM 572 N N . VAL A 1 71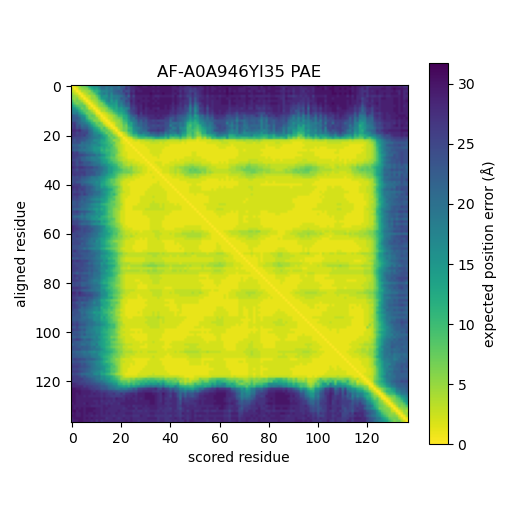 ? -12.817 -0.755 -0.271 1.00 97.06 71 VAL A N 1
ATOM 573 C CA . VAL A 1 71 ? -12.701 -0.374 1.138 1.00 97.06 71 VAL A CA 1
ATOM 574 C C . VAL A 1 71 ? -14.042 -0.616 1.844 1.00 97.06 71 VAL A C 1
ATOM 576 O O . VAL A 1 71 ? -15.073 -0.704 1.166 1.00 97.06 71 VAL A O 1
ATOM 579 N N . PRO A 1 72 ? -14.063 -0.760 3.181 1.00 96.19 72 PRO A N 1
ATOM 580 C CA . PRO A 1 72 ? -15.300 -0.815 3.954 1.00 96.19 72 PRO A CA 1
ATOM 581 C C . PRO A 1 72 ? -16.177 0.430 3.764 1.00 96.19 72 PRO A C 1
ATOM 583 O O . PRO A 1 72 ? -15.700 1.507 3.407 1.00 96.19 72 PRO A O 1
ATOM 586 N N . GLU A 1 73 ? -17.475 0.287 4.029 1.00 92.56 73 GLU A N 1
ATOM 587 C CA . GLU A 1 73 ? -18.421 1.402 3.953 1.00 92.56 73 GLU A CA 1
ATOM 588 C C . GLU A 1 73 ? -18.015 2.545 4.899 1.00 92.56 73 GLU A C 1
ATOM 590 O O . GLU A 1 73 ? -17.636 2.316 6.047 1.00 92.56 73 GLU A O 1
ATOM 595 N N . GLY A 1 74 ? -18.100 3.784 4.408 1.00 91.69 74 GLY A N 1
ATOM 596 C CA . GLY A 1 74 ? -17.743 4.981 5.173 1.00 91.69 74 GLY A CA 1
ATOM 597 C C . GLY A 1 74 ? -16.245 5.298 5.219 1.00 91.69 74 GLY A C 1
ATOM 598 O O . GLY A 1 74 ? -15.864 6.257 5.884 1.00 91.69 74 GLY A O 1
ATOM 599 N N . VAL A 1 75 ? -15.404 4.527 4.522 1.00 96.00 75 VAL A N 1
ATOM 600 C CA . VAL A 1 75 ? -13.985 4.844 4.321 1.00 96.00 75 VAL A CA 1
ATOM 601 C C . VAL A 1 75 ? -13.825 5.643 3.026 1.00 96.00 75 VAL A C 1
ATOM 603 O O . VAL A 1 75 ? -14.329 5.235 1.979 1.00 96.00 75 VAL A O 1
ATOM 606 N N . ASP A 1 76 ? -13.132 6.780 3.101 1.00 96.19 76 ASP A N 1
ATOM 607 C CA . ASP A 1 76 ? -12.788 7.596 1.931 1.00 96.19 76 ASP A CA 1
ATOM 608 C C . ASP A 1 76 ? -11.811 6.863 0.992 1.00 96.19 76 ASP A C 1
ATOM 610 O O . ASP A 1 76 ? -11.224 5.839 1.342 1.00 96.19 76 ASP A O 1
ATOM 614 N N . SER A 1 77 ? -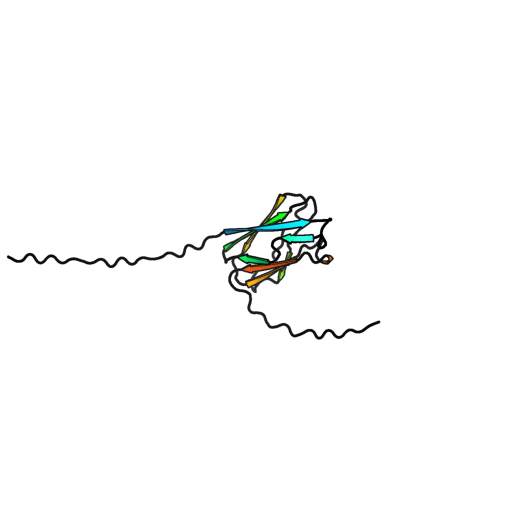11.602 7.393 -0.217 1.00 95.50 77 SER A N 1
ATOM 615 C CA . SER A 1 77 ? -10.582 6.863 -1.128 1.00 95.50 77 SER A CA 1
ATOM 616 C C . SER A 1 77 ? -9.192 6.923 -0.490 1.00 95.50 77 SER A C 1
ATOM 618 O O . SER A 1 77 ? -8.783 7.975 0.008 1.00 95.50 77 SER A O 1
ATOM 620 N N . ILE A 1 78 ? -8.451 5.818 -0.562 1.00 98.38 78 ILE A N 1
ATOM 621 C CA . ILE A 1 78 ? -7.083 5.723 -0.051 1.00 98.38 78 ILE A CA 1
ATOM 622 C C . ILE A 1 78 ? -6.150 5.427 -1.224 1.00 98.38 78 ILE A C 1
ATOM 624 O O . ILE A 1 78 ? -6.258 4.384 -1.870 1.00 98.38 78 ILE A O 1
ATOM 628 N N . GLU A 1 79 ? -5.201 6.326 -1.459 1.00 98.56 79 GLU A N 1
ATOM 629 C CA . GLU A 1 79 ? -4.122 6.125 -2.419 1.00 98.56 79 GLU A CA 1
ATOM 630 C C . GLU A 1 79 ? -2.805 6.719 -1.910 1.00 98.56 79 GLU A C 1
ATOM 632 O O . GLU A 1 79 ? -2.792 7.722 -1.188 1.00 98.56 79 GLU A O 1
ATOM 637 N N . SER A 1 80 ? -1.691 6.092 -2.277 1.00 98.75 80 SER A N 1
ATOM 638 C CA . SER A 1 80 ? -0.364 6.669 -2.090 1.00 98.75 80 SER A CA 1
ATOM 639 C C . SER A 1 80 ? -0.009 7.599 -3.256 1.00 98.75 80 SER A C 1
ATOM 641 O O . SER A 1 80 ? -0.483 7.396 -4.379 1.00 98.75 80 SER A O 1
ATOM 643 N N . PRO A 1 81 ? 0.920 8.551 -3.057 1.00 98.56 81 PRO A N 1
ATOM 644 C CA . PRO A 1 81 ? 1.688 9.111 -4.165 1.00 98.56 81 PRO A CA 1
ATOM 645 C C . PRO A 1 81 ? 2.409 8.008 -4.954 1.00 98.56 81 PRO A C 1
ATOM 647 O O . PRO A 1 81 ? 2.551 6.876 -4.477 1.00 98.56 81 PRO A O 1
ATOM 650 N N . MET A 1 82 ? 2.911 8.350 -6.141 1.00 98.62 82 MET A N 1
ATOM 651 C CA . MET A 1 82 ? 3.885 7.497 -6.819 1.00 98.62 82 MET A CA 1
ATOM 652 C C . MET A 1 82 ? 5.191 7.491 -6.017 1.00 98.62 82 MET A C 1
ATOM 654 O O . MET A 1 82 ? 5.696 8.549 -5.646 1.00 98.62 82 MET A O 1
ATOM 658 N N . LEU A 1 83 ? 5.703 6.300 -5.733 1.00 98.69 83 LEU A N 1
ATOM 659 C CA . LEU A 1 83 ? 6.969 6.052 -5.058 1.00 98.69 83 LEU A CA 1
ATOM 660 C C . LEU A 1 83 ? 7.960 5.619 -6.139 1.00 98.69 83 LEU A C 1
ATOM 662 O O . LEU A 1 83 ? 7.852 4.517 -6.672 1.00 98.69 83 LEU A O 1
ATOM 666 N N . GLU A 1 84 ? 8.856 6.522 -6.524 1.00 97.94 84 GLU A N 1
ATOM 667 C CA . GLU A 1 84 ? 9.655 6.395 -7.751 1.00 97.94 84 GLU A CA 1
ATOM 668 C C . GLU A 1 84 ? 10.982 5.665 -7.522 1.00 97.94 84 GLU A C 1
ATOM 670 O O . GLU A 1 84 ? 11.499 5.049 -8.452 1.00 97.94 84 GLU A O 1
ATOM 675 N N . ASN A 1 85 ? 11.519 5.722 -6.300 1.00 98.19 85 ASN A N 1
ATOM 676 C CA . ASN A 1 85 ? 12.872 5.267 -5.993 1.00 98.19 85 ASN A CA 1
ATOM 677 C C . ASN A 1 85 ? 12.881 4.136 -4.966 1.00 98.19 85 ASN A C 1
ATOM 679 O O . ASN A 1 85 ? 11.964 3.975 -4.149 1.00 98.19 85 ASN A O 1
ATOM 683 N N . ALA A 1 86 ? 13.987 3.394 -4.939 1.00 97.94 86 ALA A N 1
ATOM 684 C CA . ALA A 1 86 ? 14.207 2.398 -3.905 1.00 97.94 86 ALA A CA 1
ATOM 685 C C . ALA A 1 86 ? 14.217 3.054 -2.513 1.00 97.94 86 ALA A C 1
ATOM 687 O O . ALA A 1 86 ? 14.849 4.081 -2.278 1.00 97.94 86 ALA A O 1
ATOM 688 N N . SER A 1 87 ? 13.593 2.391 -1.541 1.00 98.38 87 SER A N 1
ATOM 689 C CA . SER A 1 87 ? 13.407 2.867 -0.162 1.00 98.38 87 SER A CA 1
ATOM 690 C C . SER A 1 87 ? 12.387 3.992 0.034 1.00 98.38 87 SER A C 1
ATOM 692 O O . SER A 1 87 ? 12.159 4.376 1.184 1.00 98.38 87 SER A O 1
ATOM 694 N N . ASP A 1 88 ? 11.725 4.471 -1.024 1.00 98.75 88 ASP A N 1
ATOM 695 C CA . ASP A 1 88 ? 10.550 5.326 -0.865 1.00 98.75 88 ASP A CA 1
ATOM 696 C C . ASP A 1 88 ? 9.455 4.566 -0.104 1.00 98.75 88 ASP A C 1
ATOM 698 O O . ASP A 1 88 ? 9.241 3.361 -0.290 1.00 98.75 88 ASP A O 1
ATOM 702 N N . THR A 1 89 ? 8.769 5.272 0.795 1.00 98.81 89 THR A N 1
ATOM 703 C CA . THR A 1 89 ? 7.741 4.684 1.657 1.00 98.81 89 THR A CA 1
ATOM 704 C C . THR A 1 89 ? 6.485 5.530 1.701 1.00 98.81 89 THR A C 1
ATOM 706 O O . THR A 1 89 ? 6.526 6.757 1.617 1.00 98.81 89 THR A O 1
ATOM 709 N N . TRP A 1 90 ? 5.359 4.857 1.905 1.00 98.81 90 TRP A N 1
ATOM 710 C CA . TRP A 1 90 ? 4.099 5.486 2.270 1.00 98.81 90 TRP A CA 1
ATOM 711 C C . TRP A 1 90 ? 3.417 4.661 3.356 1.00 98.81 90 TRP A C 1
ATOM 713 O O . TRP A 1 90 ? 3.338 3.438 3.254 1.00 98.81 90 TRP A O 1
ATOM 723 N N . SER A 1 91 ? 2.927 5.326 4.398 1.00 98.75 91 SER A N 1
ATOM 724 C CA . SER A 1 91 ? 2.282 4.675 5.537 1.00 98.75 91 SER A CA 1
ATOM 725 C C . SER A 1 91 ? 0.841 5.141 5.692 1.00 98.75 91 SER A C 1
ATOM 727 O O . SER A 1 91 ? 0.543 6.326 5.536 1.00 98.75 91 SER A O 1
ATOM 729 N N . HIS A 1 92 ? -0.042 4.218 6.067 1.00 98.62 92 HIS A N 1
ATOM 730 C CA . HIS A 1 92 ? -1.437 4.517 6.375 1.00 98.62 92 HIS A CA 1
ATOM 731 C C . HIS A 1 92 ? -1.900 3.757 7.616 1.00 98.62 92 HIS A C 1
ATOM 733 O O . HIS A 1 92 ? -1.607 2.570 7.767 1.00 98.62 92 HIS A O 1
ATOM 739 N N . THR A 1 93 ? -2.618 4.443 8.506 1.00 98.12 93 THR A N 1
ATOM 740 C CA . THR A 1 93 ? -3.210 3.850 9.711 1.00 98.12 93 THR A CA 1
ATOM 741 C C . THR A 1 93 ? -4.650 3.447 9.437 1.00 98.12 93 THR A C 1
ATOM 743 O O . THR A 1 93 ? -5.473 4.285 9.079 1.00 98.12 93 THR A O 1
ATOM 746 N N . PHE A 1 94 ? -4.969 2.174 9.651 1.00 97.50 94 PHE A N 1
ATOM 747 C CA . PHE A 1 94 ? -6.279 1.611 9.347 1.00 97.50 94 PHE A CA 1
ATOM 748 C C . PHE A 1 94 ? -7.108 1.481 10.617 1.00 97.50 94 PHE A C 1
ATOM 750 O O . PHE A 1 94 ? -6.745 0.742 11.525 1.00 97.50 94 PHE A O 1
ATOM 757 N N . THR A 1 95 ? -8.234 2.185 10.695 1.00 96.19 95 THR A N 1
ATOM 758 C CA . THR A 1 95 ? -9.069 2.235 11.910 1.00 96.19 95 THR A CA 1
ATOM 759 C C . THR A 1 95 ? -10.427 1.558 11.760 1.00 96.19 95 THR A C 1
ATOM 761 O O . THR A 1 95 ? -11.057 1.246 12.769 1.00 96.19 95 THR A O 1
ATOM 764 N N . VAL A 1 96 ? -10.882 1.319 10.529 1.00 96.75 96 VAL A N 1
ATOM 765 C CA . VAL A 1 96 ? -12.186 0.708 10.245 1.00 96.75 96 VAL A CA 1
ATOM 766 C C . VAL A 1 96 ? -11.994 -0.781 9.971 1.00 96.75 96 VAL A C 1
ATOM 768 O O . VAL A 1 96 ? -11.130 -1.168 9.189 1.00 96.75 96 VAL A O 1
ATOM 771 N N . GLU A 1 97 ? -12.779 -1.627 10.640 1.00 96.81 97 GLU A N 1
ATOM 772 C CA . GLU A 1 97 ? -12.744 -3.071 10.397 1.00 96.81 97 GLU A CA 1
ATOM 773 C C . GLU A 1 97 ? -13.252 -3.412 8.992 1.00 96.81 97 GLU A C 1
ATOM 775 O O . GLU A 1 97 ? -14.205 -2.812 8.489 1.00 96.81 97 GLU A O 1
ATOM 780 N N . GLY A 1 98 ? -12.650 -4.429 8.379 1.00 96.88 98 GLY A N 1
ATOM 781 C CA . GLY A 1 98 ? -13.126 -4.985 7.123 1.00 96.88 98 GLY A CA 1
ATOM 782 C C . GLY A 1 98 ? -12.024 -5.444 6.181 1.00 96.88 98 GLY A C 1
ATOM 783 O O . GLY A 1 98 ? -10.848 -5.550 6.532 1.00 96.88 98 GLY A O 1
ATOM 784 N N . SER A 1 99 ? -12.439 -5.747 4.955 1.00 97.62 99 SER A N 1
ATOM 785 C CA . SER A 1 99 ? -11.570 -6.199 3.875 1.00 97.62 99 SER A CA 1
ATOM 786 C C . SER A 1 99 ? -11.264 -5.056 2.915 1.00 97.62 99 SER A C 1
ATOM 788 O O . SER A 1 99 ? -12.166 -4.401 2.397 1.00 97.62 99 SER A O 1
ATOM 790 N N . TYR A 1 100 ? -9.979 -4.885 2.639 1.00 98.25 100 TYR A N 1
ATOM 791 C CA . TYR A 1 100 ? -9.423 -3.871 1.764 1.00 98.25 100 TYR A CA 1
ATOM 792 C C . TYR A 1 100 ? -8.691 -4.567 0.615 1.00 98.25 100 TYR A C 1
ATOM 794 O O . TYR A 1 100 ? -7.776 -5.351 0.867 1.00 98.25 100 TYR A O 1
ATOM 802 N N . SER A 1 101 ? -9.064 -4.306 -0.639 1.00 98.44 101 SER A N 1
ATOM 803 C CA . SER A 1 101 ? -8.281 -4.761 -1.799 1.00 98.44 101 SER A CA 1
ATOM 804 C C . SER A 1 101 ? -7.573 -3.581 -2.436 1.00 98.44 101 SER A C 1
ATOM 806 O O . SER A 1 101 ? -8.175 -2.524 -2.622 1.00 98.44 101 SER A O 1
ATOM 808 N N . PHE A 1 102 ? -6.309 -3.770 -2.788 1.00 98.69 102 PHE A N 1
ATOM 809 C CA . PHE A 1 102 ? -5.479 -2.722 -3.364 1.00 98.69 102 PHE A CA 1
ATOM 810 C C . PHE A 1 102 ? -4.634 -3.251 -4.516 1.00 98.69 102 PHE A C 1
ATOM 812 O O . PHE A 1 102 ? -4.360 -4.450 -4.611 1.00 98.69 102 PHE A O 1
ATOM 819 N N . HIS A 1 103 ? -4.215 -2.347 -5.391 1.00 98.81 103 HIS A N 1
ATOM 820 C CA . HIS A 1 103 ? -3.332 -2.645 -6.509 1.00 98.81 103 HIS A CA 1
ATOM 821 C C . HIS A 1 103 ? -2.303 -1.530 -6.715 1.00 98.81 103 HIS A C 1
ATOM 823 O O . HIS A 1 103 ? -2.460 -0.421 -6.206 1.00 98.81 103 HIS A O 1
ATOM 829 N N . CYS A 1 104 ? -1.252 -1.836 -7.473 1.00 98.69 104 CYS A N 1
ATOM 830 C CA . CYS A 1 104 ? -0.336 -0.838 -8.017 1.00 98.69 104 CYS A CA 1
ATOM 831 C C . CYS A 1 104 ? -0.829 -0.435 -9.408 1.00 98.69 104 CYS A C 1
ATOM 833 O O . CYS A 1 104 ? -0.962 -1.288 -10.283 1.00 98.69 104 CYS A O 1
ATOM 835 N N . HIS A 1 105 ? -1.149 0.842 -9.613 1.00 98.44 105 HIS A N 1
ATOM 836 C CA . HIS A 1 105 ? -1.762 1.351 -10.841 1.00 98.44 105 HIS A CA 1
ATOM 837 C C . HIS A 1 105 ? -0.939 1.064 -12.113 1.00 98.44 105 HIS A C 1
ATOM 839 O O . HIS A 1 105 ? -1.499 0.467 -13.036 1.00 98.44 105 HIS A O 1
ATOM 845 N N . PRO A 1 106 ? 0.371 1.392 -12.195 1.00 98.00 106 PRO A N 1
ATOM 846 C CA . PRO A 1 106 ? 1.167 1.106 -13.395 1.00 98.00 106 PRO A CA 1
ATOM 847 C C . PRO A 1 106 ? 1.304 -0.396 -13.691 1.00 98.00 106 PRO A C 1
ATOM 849 O O . PRO A 1 106 ? 1.491 -0.781 -14.844 1.00 98.00 106 PRO A O 1
ATOM 852 N N . HIS A 1 107 ? 1.151 -1.253 -12.676 1.00 98.00 107 HIS A N 1
ATOM 853 C CA . HIS A 1 107 ? 1.364 -2.700 -12.769 1.00 98.00 107 HIS A CA 1
ATOM 854 C C . HIS A 1 107 ? 0.077 -3.527 -12.592 1.00 98.00 107 HIS A C 1
ATOM 856 O O . HIS A 1 107 ? 0.132 -4.752 -12.443 1.00 98.00 107 HIS A O 1
ATOM 862 N N . ALA A 1 108 ? -1.100 -2.895 -12.658 1.00 96.62 108 ALA A N 1
ATOM 863 C CA . ALA A 1 108 ? -2.388 -3.566 -12.480 1.00 96.62 108 ALA A CA 1
ATOM 864 C C . ALA A 1 108 ? -2.618 -4.653 -13.544 1.00 96.62 108 ALA A C 1
ATOM 866 O O . ALA A 1 108 ? -3.031 -5.766 -13.221 1.00 96.62 108 ALA A O 1
ATOM 867 N N . GLY A 1 109 ? -2.257 -4.372 -14.803 1.00 96.38 109 GLY A N 1
ATOM 868 C CA . GLY A 1 109 ? -2.337 -5.337 -15.907 1.00 96.38 109 GLY A CA 1
ATOM 869 C C . GLY A 1 109 ? -1.401 -6.543 -15.757 1.00 96.38 109 GLY A C 1
ATOM 870 O O . GLY A 1 109 ? -1.649 -7.582 -16.363 1.00 96.38 109 GLY A O 1
ATOM 871 N N . ALA A 1 110 ? -0.363 -6.430 -14.922 1.00 96.56 110 ALA A N 1
ATOM 872 C CA . ALA A 1 110 ? 0.533 -7.528 -14.564 1.00 96.56 110 ALA A CA 1
ATOM 873 C C . ALA A 1 110 ? 0.079 -8.291 -13.300 1.00 96.56 110 ALA A C 1
ATOM 875 O O . ALA A 1 110 ? 0.757 -9.217 -12.859 1.00 96.56 110 ALA A O 1
ATOM 876 N N . GLY A 1 111 ? -1.061 -7.920 -12.703 1.00 97.12 111 GLY A N 1
ATOM 877 C CA . GLY A 1 111 ? -1.612 -8.588 -11.521 1.00 97.12 111 GLY A CA 1
ATOM 878 C C . GLY A 1 111 ? -0.948 -8.189 -10.199 1.00 97.12 111 GLY A C 1
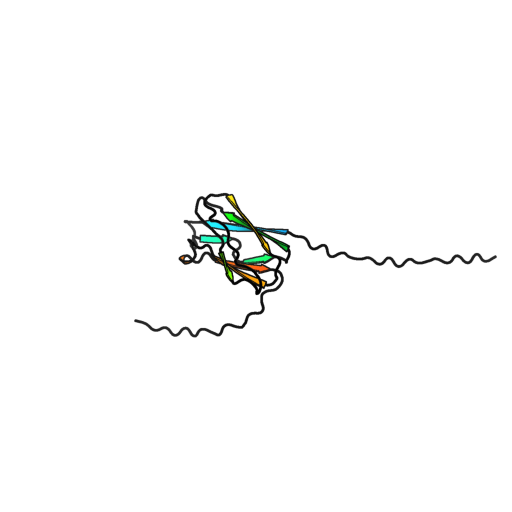ATOM 879 O O . GLY A 1 111 ? -0.968 -8.965 -9.236 1.00 97.12 111 GLY A O 1
ATOM 880 N N . MET A 1 112 ? -0.349 -6.995 -10.124 1.00 98.62 112 MET A N 1
ATOM 881 C CA . MET A 1 112 ? 0.199 -6.467 -8.874 1.00 98.62 112 MET A CA 1
ATOM 882 C C . MET A 1 112 ? -0.928 -5.979 -7.952 1.00 98.62 112 MET A C 1
ATOM 884 O O . MET A 1 112 ? -1.276 -4.799 -7.923 1.00 98.62 112 MET A O 1
ATOM 888 N N . SER A 1 113 ? -1.502 -6.913 -7.195 1.00 98.62 113 SER A N 1
ATOM 889 C CA . SER A 1 113 ? -2.594 -6.682 -6.245 1.00 98.62 113 SER A CA 1
ATOM 890 C C . SER A 1 113 ? -2.339 -7.337 -4.888 1.00 98.62 113 SER A C 1
ATOM 892 O O . SER A 1 113 ? -1.604 -8.327 -4.789 1.00 98.62 113 SER A O 1
ATOM 894 N N . GLY A 1 114 ? -2.996 -6.821 -3.852 1.00 98.50 114 GLY A N 1
ATOM 895 C CA . GLY A 1 114 ? -2.977 -7.372 -2.504 1.00 98.50 114 GLY A CA 1
ATOM 896 C C . GLY A 1 114 ? -4.303 -7.199 -1.761 1.00 98.50 114 GLY A C 1
ATOM 897 O O . GLY A 1 114 ? -5.227 -6.524 -2.223 1.00 98.50 114 GLY A O 1
ATOM 898 N N . MET A 1 115 ? -4.397 -7.852 -0.604 1.00 98.50 115 MET A N 1
ATOM 899 C CA . MET A 1 115 ? -5.547 -7.798 0.294 1.00 98.50 115 MET A CA 1
ATOM 900 C C . MET A 1 115 ? -5.093 -7.553 1.733 1.00 98.50 115 MET A C 1
ATOM 902 O O . MET A 1 115 ? -4.186 -8.209 2.241 1.00 98.50 115 MET A O 1
ATOM 906 N N . LEU A 1 116 ? -5.752 -6.610 2.395 1.00 98.56 116 LEU A N 1
ATOM 907 C CA . LEU A 1 116 ? -5.564 -6.289 3.801 1.00 98.56 116 LEU A CA 1
ATOM 908 C C . LEU A 1 116 ? -6.874 -6.563 4.544 1.00 98.56 116 LEU A C 1
ATOM 910 O O . LEU A 1 116 ? -7.943 -6.127 4.119 1.00 98.56 116 LEU A O 1
ATOM 914 N N . ILE A 1 117 ? -6.801 -7.290 5.653 1.00 98.25 117 ILE A N 1
ATOM 915 C CA . ILE A 1 117 ? -7.924 -7.482 6.572 1.00 98.25 117 ILE A CA 1
ATOM 916 C C . ILE A 1 117 ? -7.616 -6.706 7.846 1.00 98.25 117 ILE A C 1
ATOM 918 O O . ILE A 1 117 ? -6.595 -6.947 8.485 1.00 98.25 117 ILE A O 1
ATOM 922 N N . VAL A 1 118 ? -8.509 -5.796 8.219 1.00 97.56 118 VAL A N 1
ATOM 923 C CA . VAL A 1 118 ? -8.417 -5.017 9.456 1.00 97.56 118 VAL A CA 1
ATOM 924 C C . VAL A 1 118 ? -9.432 -5.588 10.438 1.00 97.56 118 VAL A C 1
ATOM 926 O O . VAL A 1 118 ? -10.636 -5.511 10.207 1.00 97.56 118 VAL A O 1
ATOM 929 N N . GLY A 1 119 ? -8.963 -6.207 11.519 1.00 95.31 119 GLY A N 1
ATOM 930 C CA . GLY A 1 119 ? -9.818 -6.913 12.470 1.00 95.31 119 GLY A CA 1
ATOM 931 C C . GLY A 1 119 ? -10.547 -8.084 11.807 1.00 95.31 119 GLY A C 1
ATOM 932 O O . GLY A 1 119 ? -9.94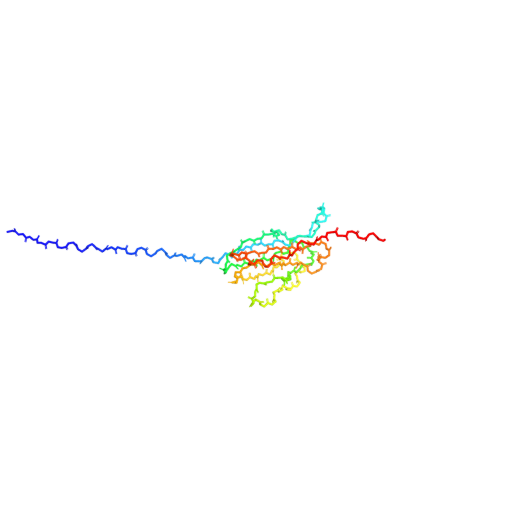2 -9.114 11.502 1.00 95.31 119 GLY A O 1
ATOM 933 N N . LYS A 1 120 ? -11.860 -7.944 11.598 1.00 88.81 120 LYS A N 1
ATOM 934 C CA . LYS A 1 120 ? -12.707 -8.958 10.953 1.00 88.81 120 LYS A CA 1
ATOM 935 C C . LYS A 1 120 ? -12.898 -8.658 9.463 1.00 88.81 120 LYS A C 1
ATOM 937 O O . LYS A 1 120 ? -13.030 -7.493 9.098 1.00 88.81 120 LYS A O 1
ATOM 942 N N . PRO A 1 121 ? -12.980 -9.683 8.596 1.00 81.62 121 PRO A N 1
ATOM 943 C CA . PRO A 1 121 ? -13.326 -9.480 7.192 1.00 81.62 121 PRO A CA 1
ATOM 944 C C . PRO A 1 121 ? -14.693 -8.803 7.052 1.00 81.62 121 PRO A C 1
ATOM 946 O O . PRO A 1 121 ? -15.595 -9.063 7.851 1.00 81.62 121 PRO A O 1
ATOM 949 N N . SER A 1 122 ? -14.871 -7.986 6.013 1.00 78.81 122 SER A N 1
ATOM 950 C CA . SER A 1 122 ? -16.201 -7.468 5.679 1.00 78.81 122 SER A CA 1
ATOM 951 C C . SER A 1 122 ? -17.130 -8.638 5.350 1.00 78.81 122 SER A C 1
ATOM 953 O O . SER A 1 122 ? -16.736 -9.547 4.616 1.00 78.81 122 SER A O 1
ATOM 955 N N . GLU A 1 123 ? -18.364 -8.627 5.862 1.00 70.75 123 GLU A N 1
ATOM 956 C CA . GLU A 1 123 ? -19.340 -9.653 5.492 1.00 70.75 123 GLU A CA 1
ATOM 957 C C 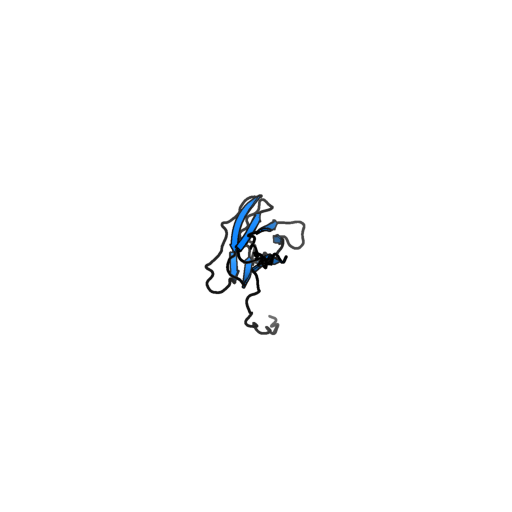. GLU A 1 123 ? -19.644 -9.546 3.995 1.00 70.75 123 GLU A C 1
ATOM 959 O O . GLU A 1 123 ? -20.226 -8.573 3.511 1.00 70.75 123 GLU A O 1
ATOM 964 N N . GLY A 1 124 ? -19.185 -10.534 3.230 1.00 53.53 124 GLY A N 1
ATOM 965 C CA . GLY A 1 124 ? -19.413 -10.566 1.799 1.00 53.53 124 GLY A CA 1
ATOM 966 C C . GLY A 1 124 ? -20.898 -10.756 1.509 1.00 53.53 124 GLY A C 1
ATOM 967 O O . GLY A 1 124 ? -21.479 -11.780 1.866 1.00 53.53 124 GLY A O 1
ATOM 968 N N . LYS A 1 125 ? -21.498 -9.848 0.732 1.00 42.09 125 LYS A N 1
ATOM 969 C CA . LYS A 1 125 ? -22.514 -10.309 -0.218 1.00 42.09 125 LYS A CA 1
ATOM 970 C C . LYS A 1 125 ? -21.804 -11.292 -1.142 1.00 42.09 125 LYS A C 1
ATOM 972 O O . LYS A 1 125 ? -20.981 -10.881 -1.954 1.00 42.09 125 LYS A O 1
ATOM 977 N N . SER A 1 126 ? -22.088 -12.578 -0.958 1.00 40.56 126 SER A N 1
ATOM 978 C CA . SER A 1 126 ? -21.761 -13.657 -1.888 1.00 40.56 126 SER A CA 1
ATOM 979 C C . SER A 1 126 ? -22.077 -13.195 -3.318 1.00 40.56 126 SER A C 1
ATOM 981 O O . SER A 1 126 ? -23.237 -13.078 -3.711 1.00 40.56 126 SER A O 1
ATOM 983 N N . GLY A 1 127 ? -21.034 -12.826 -4.062 1.00 39.56 127 GLY A N 1
ATOM 984 C CA . GLY A 1 127 ? -21.105 -12.573 -5.493 1.00 39.56 127 GLY A CA 1
ATOM 985 C C . GLY A 1 127 ? -21.151 -13.924 -6.185 1.00 39.56 127 GLY A C 1
ATOM 986 O O . GLY A 1 127 ? -20.232 -14.723 -6.018 1.00 39.56 127 GLY A O 1
ATOM 987 N N . GLY A 1 128 ? -22.263 -14.183 -6.868 1.00 35.78 128 GLY A N 1
ATOM 988 C CA . GLY A 1 128 ? -22.578 -15.456 -7.491 1.00 35.78 128 GLY A CA 1
ATOM 989 C C . GLY A 1 128 ? -21.479 -15.977 -8.411 1.00 35.78 128 GLY A C 1
ATOM 990 O O . GLY A 1 128 ? -20.834 -15.234 -9.146 1.00 35.78 128 GLY A O 1
ATOM 991 N N . GLU A 1 129 ? -21.329 -17.290 -8.332 1.00 38.78 129 GLU A N 1
ATOM 992 C CA . GLU A 1 129 ? -20.795 -18.210 -9.326 1.00 38.78 129 GLU A CA 1
ATOM 993 C C . GLU A 1 129 ? -20.933 -17.663 -10.759 1.00 38.78 129 GLU A C 1
ATOM 995 O O . GLU A 1 129 ? -21.999 -17.708 -11.374 1.00 38.78 129 GLU A O 1
ATOM 1000 N N . ALA A 1 130 ? -19.845 -17.095 -11.282 1.00 41.81 130 ALA A N 1
ATOM 1001 C CA . ALA A 1 130 ? -19.733 -16.774 -12.693 1.00 41.81 130 ALA A CA 1
ATOM 1002 C C . ALA A 1 130 ? -19.444 -18.080 -13.437 1.00 41.81 130 ALA A C 1
ATOM 1004 O O . ALA A 1 130 ? -18.302 -18.541 -13.495 1.00 41.81 130 ALA A O 1
ATOM 1005 N N . ASN A 1 131 ? -20.509 -18.682 -13.970 1.00 39.31 131 ASN A N 1
ATOM 1006 C CA . ASN A 1 131 ? -20.418 -19.722 -14.983 1.00 39.31 131 ASN A CA 1
ATOM 1007 C C . ASN A 1 131 ? -19.501 -19.243 -16.109 1.00 39.31 131 ASN A C 1
ATOM 1009 O O . ASN A 1 131 ? -19.726 -18.210 -16.741 1.00 39.31 131 ASN A O 1
ATOM 1013 N N . HIS A 1 132 ? -18.440 -20.010 -16.317 1.00 42.50 132 HIS A N 1
ATOM 1014 C CA . HIS A 1 132 ? -17.451 -19.809 -17.355 1.00 42.50 132 HIS A CA 1
ATOM 1015 C C . HIS A 1 132 ? -18.029 -20.327 -18.681 1.00 42.50 132 HIS A C 1
ATOM 1017 O O . HIS A 1 132 ? -17.684 -21.415 -19.133 1.00 42.50 132 HIS A O 1
ATOM 1023 N N . ASP A 1 133 ? -18.936 -19.567 -19.298 1.00 46.16 133 ASP A N 1
ATOM 1024 C CA . ASP A 1 133 ? -19.393 -19.859 -20.657 1.00 46.16 133 ASP A CA 1
ATOM 1025 C C . ASP A 1 133 ? -18.359 -19.330 -21.655 1.00 46.16 133 ASP A C 1
ATOM 1027 O O . ASP A 1 133 ? -18.375 -18.177 -22.089 1.00 46.16 133 ASP A O 1
ATOM 1031 N N . SER A 1 134 ? -17.431 -20.210 -22.022 1.00 46.88 134 SER A N 1
ATOM 1032 C CA . SER A 1 134 ? -16.509 -20.028 -23.136 1.00 46.88 134 SER A CA 1
ATOM 1033 C C . SER A 1 134 ? -17.285 -19.859 -24.447 1.00 46.88 134 SER A C 1
ATOM 1035 O O . SER A 1 134 ? -17.852 -20.825 -24.958 1.00 46.88 134 SER A O 1
ATOM 1037 N N . HIS A 1 135 ? -17.273 -18.658 -25.025 1.00 47.72 135 HIS A N 1
ATOM 1038 C CA . HIS A 1 135 ? -17.590 -18.459 -26.438 1.00 47.72 135 HIS A CA 1
ATOM 1039 C C . HIS A 1 135 ? -16.311 -18.128 -27.201 1.00 47.72 135 HIS A C 1
ATOM 1041 O O . HIS A 1 135 ? -15.762 -17.034 -27.124 1.00 47.72 135 HIS A O 1
ATOM 1047 N N . SER A 1 136 ? -15.854 -19.140 -27.929 1.00 51.75 136 SER A N 1
ATOM 1048 C CA . SER A 1 136 ? -14.885 -19.074 -29.013 1.00 51.75 136 SER A CA 1
ATOM 1049 C C . SER A 1 136 ? -15.383 -18.177 -30.146 1.00 51.75 136 SER A C 1
ATOM 1051 O O . SER A 1 136 ? -16.456 -18.471 -30.675 1.00 51.75 136 SER A O 1
ATOM 1053 N N . HIS A 1 137 ? -14.573 -17.211 -30.583 1.00 48.97 137 HIS A N 1
ATOM 1054 C CA . HIS A 1 137 ? -14.469 -16.738 -31.970 1.00 48.97 137 HIS A CA 1
ATOM 1055 C C . HIS A 1 137 ? -13.008 -16.399 -32.264 1.00 48.97 137 HIS A C 1
ATOM 1057 O O . HIS A 1 137 ? -12.367 -15.788 -31.381 1.00 48.97 137 HIS A O 1
#

pLDDT: mean 85.64, std 20.13, range [35.78, 98.88]

Radius of gyration: 24.16 Å; Cα contacts (8 Å, |Δi|>4): 257; chains: 1; bounding box: 37×29×109 Å

Solvent-accessible surface area (backbone atoms only — not comparable to full-atom values): 8330 Å² total; per-residue (Å²): 140,83,84,86,78,82,80,82,81,78,82,77,81,80,80,80,76,82,75,84,71,68,50,79,45,72,29,35,39,42,72,37,89,91,49,96,66,36,48,37,42,46,64,34,64,46,79,48,51,57,51,20,30,44,32,41,32,30,70,33,83,49,73,43,40,45,38,49,79,41,65,41,89,95,59,76,90,50,68,53,69,81,32,58,38,53,71,33,72,50,72,51,70,43,65,66,62,11,43,32,34,32,29,20,73,95,39,43,94,72,62,17,48,35,38,40,27,20,62,51,68,52,85,71,79,82,74,73,86,76,78,83,78,84,78,89,130

Sequence (137 aa):
MLKATFLLSTIGFLVFVMQARAETFTVNMVTDIESEKIYFFEPNHLVVQPGDTVTFLNRQEDSHNVVFERVPEGVDSIESPMLENASDTWSHTFTVEGSYSFHCHPHAGAGMSGMLIVGKPSEGKSGGEANHDSHSH